Protein AF-Q8H773-F1 (afdb_monomer)

Foldseek 3Di:
DCVVPCVPVLVVLLVLLVVLLVQPDPDPVSLVVSQVSLLVSLVSLLVVLVVCAPPPCLVVCLVSLVSLVVSLLSCQVVVSYDPSSLQSSLLSLLSSLQRCAQSCLVVCVPDPSNVVSLVVQCVDPPPSSNVSSVSSVVSSVRSNVD

Organism: Arabidopsis thaliana (NCBI:txid3702)

Solvent-accessible surface area (backbone atoms only — not comparable to full-atom values): 7795 Å² total; per-residue (Å²): 125,66,83,80,44,48,84,56,49,52,62,50,48,50,55,50,50,56,52,51,69,74,46,77,48,94,48,70,70,43,38,53,51,36,42,52,51,48,36,54,50,35,52,51,51,37,53,49,36,63,71,35,47,95,44,97,60,39,72,75,51,58,85,49,46,66,59,53,52,51,50,54,42,49,50,60,72,68,67,75,63,52,72,66,38,50,31,42,47,41,35,31,56,15,36,52,19,60,47,49,22,55,83,41,16,64,58,54,72,67,36,62,59,59,50,53,52,45,53,50,33,56,66,42,87,49,63,69,34,20,51,33,22,52,52,16,51,54,24,39,53,55,9,57,76,102

Radius of gyration: 14.58 Å; Cα contacts (8 Å, |Δi|>4): 161; chains: 1; bounding box: 39×26×39 Å

Nearest PDB structures (foldseek):
  4xri-assembly1_A  TM=9.053E-01  e=3.782E-06  Thermochaetoides thermophila DSM 1495
  3w5k-assembly1_A  TM=8.716E-01  e=1.602E-05  Homo sapiens
  1qgk-assembly1_A  TM=8.616E-01  e=2.592E-05  Homo sapiens
  1qgr-assembly1_A  TM=8.835E-01  e=5.875E-05  Homo sapiens
  1ukl-assembly1_A  TM=8.540E-01  e=1.047E-04  Mus musculus

Mean predicted aligned error: 3.7 Å

pLDDT: mean 92.18, std 7.99, range [61.53, 98.81]

Sequence (146 aa):
DFDKYWRYSMPMLQSAAELSAHSAGADDEMTEYTNSLRNGILEAYSGIFQGFKNSAKTQLLIPFAPHILQFLDSIYMEKDMDEVVMKTAIGVLGDLADTLGSHVGGLIQQSVSSKEFLNECLSSEDHTIKEAAEWAKHAITRAISV

InterPro domains:
  IPR011989 Armadillo-like helical [G3DSA:1.25.10.10] 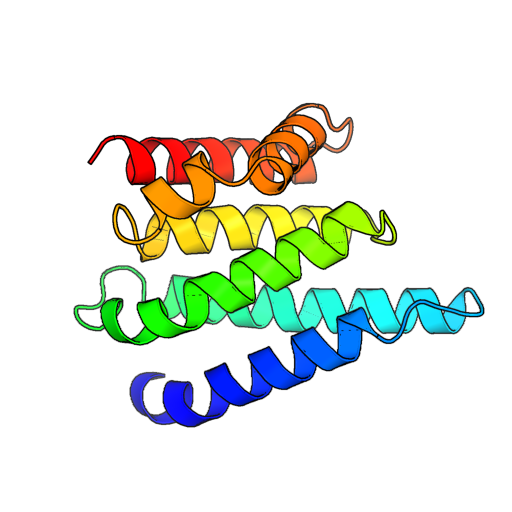(1-146)
  IPR016024 Armadillo-type fold [SSF48371] (1-139)
  IPR040122 Importin beta family [PTHR10527] (8-127)
  IPR058584 Importin subunit beta-1/Transportin-1-like, TPR repeats [PF25574] (1-102)

Secondary structure (DSSP, 8-state):
-GGGTHHHHHHHHHHHHHHHHT---SSHHHHHHHHHHHHHHHHHHHHHHHHHTT-TTGGGGGGGHHHHHHHHHHHHHHT---HHHHHHHHHHHHHHHHHHTHHHHHHHHH-HHHHHHHHHHHT-S-HHHHHHHHHHHHHHHHHH--

Structure (mmCIF, N/CA/C/O backbone):
data_AF-Q8H773-F1
#
_entry.id   AF-Q8H773-F1
#
loop_
_atom_site.group_PDB
_atom_site.id
_atom_site.type_symbol
_atom_site.label_atom_id
_atom_site.label_alt_id
_atom_site.label_comp_id
_atom_site.label_asym_id
_atom_site.label_entity_id
_atom_site.label_seq_id
_atom_site.pdbx_PDB_ins_code
_atom_site.Cartn_x
_atom_site.Cartn_y
_atom_site.Cartn_z
_atom_site.occupancy
_atom_site.B_iso_or_equiv
_atom_site.auth_seq_id
_atom_site.auth_comp_id
_atom_site.auth_asym_id
_atom_site.auth_atom_id
_atom_site.pdbx_PDB_model_num
ATOM 1 N N . ASP A 1 1 ? -0.420 7.149 -21.848 1.00 63.47 1 ASP A N 1
ATOM 2 C CA . ASP A 1 1 ? -0.659 5.696 -21.831 1.00 63.47 1 ASP A CA 1
ATOM 3 C C . ASP A 1 1 ? 0.453 5.005 -21.058 1.00 63.47 1 ASP A C 1
ATOM 5 O O . ASP A 1 1 ? 1.545 4.818 -21.593 1.00 63.47 1 ASP A O 1
ATOM 9 N N . PHE A 1 2 ? 0.216 4.704 -19.778 1.00 70.12 2 PHE A N 1
ATOM 10 C CA . PHE A 1 2 ? 1.192 4.010 -18.923 1.00 70.12 2 PHE A CA 1
ATOM 11 C C . PHE A 1 2 ? 1.397 2.540 -19.348 1.00 70.12 2 PHE A C 1
ATOM 13 O O . PHE A 1 2 ? 2.399 1.911 -19.016 1.00 70.12 2 PHE A O 1
ATOM 20 N N . ASP A 1 3 ? 0.508 2.025 -20.200 1.00 69.06 3 ASP A N 1
ATOM 21 C CA . ASP A 1 3 ? 0.525 0.676 -20.773 1.00 69.06 3 ASP A CA 1
ATOM 22 C C . ASP A 1 3 ? 1.845 0.248 -21.434 1.00 69.06 3 ASP A C 1
ATOM 24 O O . ASP A 1 3 ? 2.115 -0.946 -21.564 1.00 69.06 3 ASP A O 1
ATOM 28 N N . LYS A 1 4 ? 2.676 1.196 -21.875 1.00 78.94 4 LYS A N 1
ATOM 29 C CA . LYS A 1 4 ? 3.992 0.898 -22.463 1.00 78.94 4 LYS A CA 1
ATOM 30 C C . LYS A 1 4 ? 5.082 0.680 -21.410 1.00 78.94 4 LYS A C 1
ATOM 32 O O . LYS A 1 4 ? 6.111 0.090 -21.725 1.00 78.94 4 LYS A O 1
ATOM 37 N N . TYR A 1 5 ? 4.855 1.148 -20.186 1.00 83.12 5 TYR A N 1
ATOM 38 C CA . TYR A 1 5 ? 5.861 1.223 -19.130 1.00 83.12 5 TYR A CA 1
ATOM 39 C C . TYR A 1 5 ? 5.643 0.193 -18.022 1.00 83.12 5 TYR A C 1
ATOM 41 O O . TYR A 1 5 ? 6.629 -0.232 -17.430 1.00 83.12 5 TYR A O 1
ATOM 49 N N . TRP A 1 6 ? 4.414 -0.302 -17.802 1.00 83.44 6 TRP A N 1
ATOM 50 C CA . TRP A 1 6 ? 4.125 -1.254 -16.712 1.00 83.44 6 TRP A CA 1
ATOM 51 C C . TRP A 1 6 ? 5.029 -2.497 -16.719 1.00 83.44 6 TRP A C 1
ATOM 53 O O . TRP A 1 6 ? 5.421 -2.971 -15.659 1.00 83.44 6 TRP A O 1
ATOM 63 N N . ARG A 1 7 ? 5.418 -2.992 -17.906 1.00 85.19 7 ARG A N 1
ATOM 64 C CA . ARG A 1 7 ? 6.314 -4.156 -18.060 1.00 85.19 7 ARG A CA 1
ATOM 65 C C . ARG A 1 7 ? 7.709 -3.929 -17.477 1.00 85.19 7 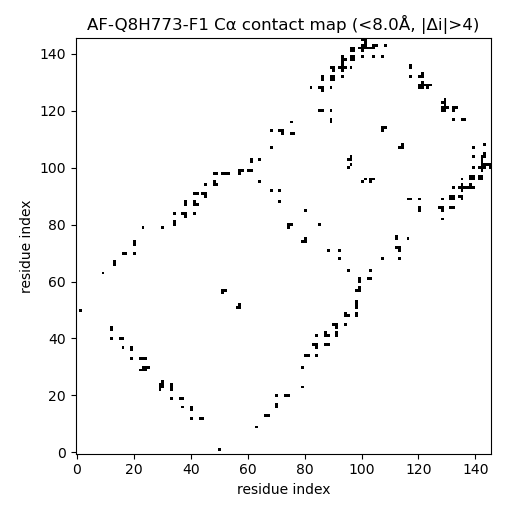ARG A C 1
ATOM 67 O O . ARG A 1 7 ? 8.387 -4.897 -17.161 1.00 85.19 7 ARG A O 1
ATOM 74 N N . TYR A 1 8 ? 8.128 -2.673 -17.373 1.00 89.56 8 TYR A N 1
ATOM 75 C CA . TYR A 1 8 ? 9.392 -2.270 -16.765 1.00 89.56 8 TYR A CA 1
ATOM 76 C C . TYR A 1 8 ? 9.178 -1.795 -15.327 1.00 89.56 8 TYR A C 1
ATOM 78 O O . TYR A 1 8 ? 9.944 -2.159 -14.441 1.00 89.56 8 TYR A O 1
ATOM 86 N N . SER A 1 9 ? 8.115 -1.022 -15.088 1.00 91.06 9 SER A N 1
ATOM 87 C CA . SER A 1 9 ? 7.819 -0.433 -13.783 1.00 91.06 9 SER A CA 1
ATOM 88 C C . SER A 1 9 ? 7.438 -1.474 -12.734 1.00 91.06 9 SER A C 1
ATOM 90 O O . SER A 1 9 ? 7.939 -1.395 -11.621 1.00 91.06 9 SER A O 1
ATOM 92 N N . MET A 1 10 ? 6.605 -2.466 -13.068 1.00 93.50 10 MET A N 1
ATOM 93 C CA . MET A 1 10 ? 6.144 -3.448 -12.079 1.00 93.50 10 MET A CA 1
ATOM 94 C C . MET A 1 10 ? 7.284 -4.336 -11.551 1.00 93.50 10 MET A C 1
ATOM 96 O O . MET A 1 10 ? 7.434 -4.410 -10.334 1.00 93.50 10 MET A O 1
ATOM 100 N N . PRO A 1 11 ? 8.152 -4.938 -12.397 1.00 93.31 11 PRO A N 1
ATOM 101 C CA . PRO A 1 11 ? 9.304 -5.685 -11.888 1.00 93.31 11 PRO A CA 1
ATOM 102 C C . PRO A 1 11 ? 10.284 -4.810 -11.099 1.00 93.31 11 PRO A C 1
ATOM 104 O O . PRO A 1 11 ? 10.821 -5.251 -10.091 1.00 93.31 11 PRO A O 1
ATOM 107 N N . MET A 1 12 ? 10.493 -3.560 -11.527 1.00 94.81 12 MET A N 1
ATOM 108 C CA . MET A 1 12 ? 11.376 -2.625 -10.824 1.00 94.81 12 MET A CA 1
ATOM 109 C C . MET A 1 12 ? 10.852 -2.292 -9.421 1.00 94.81 12 MET A C 1
ATOM 111 O O . MET A 1 12 ? 11.626 -2.316 -8.466 1.00 94.81 12 MET A O 1
ATOM 115 N N . LEU A 1 13 ? 9.550 -2.021 -9.287 1.00 95.81 13 LEU A N 1
ATOM 116 C CA . LEU A 1 13 ? 8.920 -1.776 -7.988 1.00 95.81 13 LEU A CA 1
ATOM 117 C C . LEU A 1 13 ? 8.951 -3.014 -7.095 1.00 95.81 13 LEU A C 1
ATOM 119 O O . LEU A 1 13 ? 9.182 -2.880 -5.898 1.00 95.81 13 LEU A O 1
ATOM 123 N N . GLN A 1 14 ? 8.781 -4.209 -7.661 1.00 94.56 14 GLN A N 1
ATOM 124 C CA . GLN A 1 14 ? 8.905 -5.447 -6.900 1.00 94.56 14 GLN A CA 1
ATOM 125 C C . GLN A 1 14 ? 10.324 -5.617 -6.337 1.00 94.56 14 GLN A C 1
ATOM 127 O O . GLN A 1 14 ? 10.477 -5.850 -5.141 1.00 94.56 14 GLN A O 1
ATOM 132 N N . SER A 1 15 ? 11.363 -5.425 -7.156 1.00 93.75 15 SER A N 1
ATOM 133 C CA . SER A 1 15 ? 12.751 -5.490 -6.677 1.00 93.75 15 SER A CA 1
ATOM 134 C C . SER A 1 15 ? 13.063 -4.419 -5.625 1.00 93.75 15 SER A C 1
ATOM 136 O O . SER A 1 15 ? 13.792 -4.687 -4.672 1.00 93.75 15 SER A O 1
ATOM 138 N N . ALA A 1 16 ? 12.507 -3.211 -5.768 1.00 93.62 16 ALA A N 1
ATOM 139 C CA . ALA A 1 16 ? 12.663 -2.151 -4.774 1.00 93.62 16 ALA A CA 1
ATOM 140 C C . ALA A 1 16 ? 11.960 -2.494 -3.447 1.00 9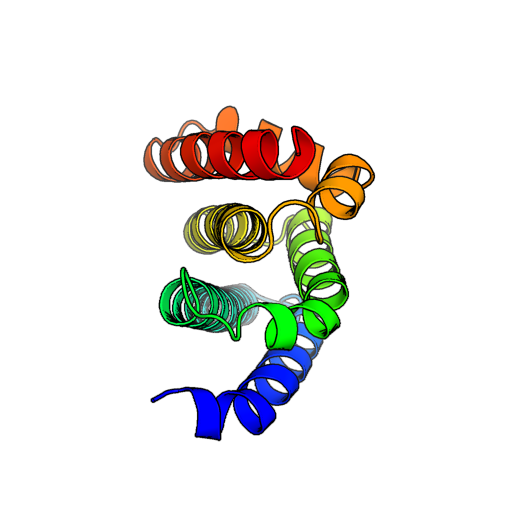3.62 16 ALA A C 1
ATOM 142 O O . ALA A 1 16 ? 12.534 -2.283 -2.380 1.00 93.62 16 ALA A O 1
ATOM 143 N N . ALA A 1 17 ? 10.752 -3.065 -3.513 1.00 93.31 17 ALA A N 1
ATOM 144 C CA . ALA A 1 17 ? 10.003 -3.534 -2.349 1.00 93.31 17 ALA A CA 1
ATOM 145 C C . ALA A 1 17 ? 10.786 -4.608 -1.586 1.00 93.31 17 ALA A C 1
ATOM 147 O O . ALA A 1 17 ? 10.996 -4.474 -0.380 1.00 93.31 17 ALA A O 1
ATOM 148 N N . GLU A 1 18 ? 11.307 -5.608 -2.301 1.00 90.94 18 GLU A N 1
ATOM 149 C CA . GLU A 1 18 ? 12.167 -6.649 -1.735 1.00 90.94 18 GLU A CA 1
ATOM 150 C C . GLU A 1 18 ? 13.403 -6.044 -1.054 1.00 90.94 18 GLU A C 1
ATOM 152 O O . GLU A 1 18 ? 13.693 -6.385 0.089 1.00 90.94 18 GLU A O 1
ATOM 157 N N . LEU A 1 19 ? 14.103 -5.097 -1.687 1.00 88.38 19 LEU A N 1
ATOM 158 C CA . LEU A 1 19 ? 15.265 -4.437 -1.077 1.00 88.38 19 LEU A CA 1
ATOM 159 C C . LEU A 1 19 ? 14.902 -3.675 0.212 1.00 88.38 19 LEU A C 1
ATOM 161 O O . LEU A 1 19 ? 15.624 -3.759 1.208 1.00 88.38 19 LEU A O 1
ATOM 165 N N . SER A 1 20 ? 13.773 -2.962 0.207 1.00 86.81 20 SER A N 1
ATOM 166 C CA . SER A 1 20 ? 13.303 -2.176 1.356 1.00 86.81 20 SER A CA 1
ATOM 167 C C . SER A 1 20 ? 12.868 -3.033 2.554 1.00 86.81 20 SER A C 1
ATOM 169 O O . SER A 1 20 ? 12.907 -2.568 3.692 1.00 86.81 20 SER A O 1
ATOM 171 N N . ALA A 1 21 ? 12.483 -4.291 2.320 1.00 76.69 21 ALA A N 1
ATOM 172 C CA . ALA A 1 21 ? 12.167 -5.243 3.384 1.00 76.69 21 ALA A CA 1
ATOM 173 C C . ALA A 1 21 ? 13.430 -5.764 4.096 1.00 76.69 21 ALA A C 1
ATOM 175 O O . ALA A 1 21 ? 13.384 -6.115 5.263 1.00 76.69 21 ALA A O 1
ATOM 176 N N . HIS A 1 22 ? 14.590 -5.770 3.430 1.00 73.06 22 HIS A N 1
ATOM 177 C CA . HIS A 1 22 ? 15.843 -6.278 4.011 1.00 73.06 22 HIS A CA 1
ATOM 178 C C . HIS A 1 22 ? 16.720 -5.187 4.643 1.00 73.06 22 HIS A C 1
ATOM 180 O O . HIS A 1 22 ? 17.833 -5.476 5.080 1.00 73.06 22 HIS A O 1
ATOM 186 N N . SER A 1 23 ? 16.243 -3.941 4.670 1.00 67.94 23 SER A N 1
ATOM 187 C CA . SER A 1 23 ? 17.030 -2.765 5.061 1.00 67.94 23 SER A CA 1
ATOM 188 C C . SER A 1 23 ? 16.656 -2.208 6.445 1.00 67.94 23 SER A C 1
ATOM 190 O O . SER A 1 23 ? 16.892 -1.031 6.691 1.00 67.94 23 SER A O 1
ATOM 192 N N . ALA A 1 24 ? 16.094 -3.034 7.341 1.00 63.72 24 ALA A N 1
ATOM 193 C CA . ALA A 1 24 ? 15.704 -2.628 8.698 1.00 63.72 24 ALA A CA 1
ATOM 194 C C . ALA A 1 24 ? 16.849 -1.891 9.424 1.00 63.72 24 ALA A C 1
ATOM 196 O O . ALA A 1 24 ? 17.998 -2.350 9.424 1.00 63.72 24 ALA A O 1
ATOM 197 N N . GLY A 1 25 ? 16.527 -0.719 9.977 1.00 63.19 25 GLY A N 1
ATOM 198 C CA . GLY A 1 25 ? 17.503 0.290 10.378 1.00 63.19 25 GLY A CA 1
ATOM 199 C C . GLY A 1 25 ? 18.357 -0.120 11.576 1.00 63.19 25 GLY A C 1
ATOM 200 O O . GLY A 1 25 ? 17.852 -0.583 12.596 1.00 63.19 25 GLY A O 1
ATOM 201 N N . ALA A 1 26 ? 19.673 0.074 11.460 1.00 71.25 26 ALA A N 1
ATOM 202 C CA . ALA A 1 26 ? 20.601 -0.046 12.588 1.00 71.25 26 ALA A CA 1
ATOM 203 C C . ALA A 1 26 ? 20.609 1.212 13.482 1.00 71.25 26 ALA A C 1
ATOM 205 O O . ALA A 1 26 ? 21.037 1.141 14.636 1.00 71.25 26 ALA A O 1
ATOM 206 N N . ASP A 1 27 ? 20.154 2.343 12.935 1.00 83.94 27 ASP A N 1
ATOM 207 C CA . ASP A 1 27 ? 20.023 3.650 13.575 1.00 83.94 27 ASP A CA 1
ATOM 208 C C . ASP A 1 27 ? 18.825 4.432 12.998 1.00 83.94 27 ASP A C 1
ATOM 210 O O . ASP A 1 27 ? 18.181 3.997 12.038 1.00 83.94 27 ASP A O 1
ATOM 214 N N . ASP A 1 28 ? 18.530 5.587 13.600 1.00 84.88 28 ASP A N 1
ATOM 215 C CA . ASP A 1 28 ? 17.370 6.417 13.257 1.00 84.88 28 ASP A CA 1
ATOM 216 C C . ASP A 1 28 ? 17.420 6.947 11.808 1.00 84.88 28 ASP A C 1
ATOM 218 O O . ASP A 1 28 ? 16.391 6.993 11.135 1.00 84.88 28 ASP A O 1
ATOM 222 N N . GLU A 1 29 ? 18.606 7.287 11.283 1.00 88.12 29 GLU A N 1
ATOM 223 C CA . GLU A 1 29 ? 18.768 7.794 9.908 1.00 88.12 29 GLU A CA 1
ATOM 224 C C . GLU A 1 29 ? 18.428 6.705 8.880 1.00 88.12 29 GLU A C 1
ATOM 226 O O . GLU A 1 29 ? 17.737 6.950 7.884 1.00 88.12 29 GLU A O 1
ATOM 231 N N . MET A 1 30 ? 18.862 5.470 9.138 1.00 87.12 30 MET A N 1
ATOM 232 C CA . MET A 1 30 ? 18.551 4.329 8.284 1.00 87.12 30 MET A CA 1
ATOM 233 C C . MET A 1 30 ? 17.061 3.956 8.339 1.00 87.12 30 MET A C 1
ATOM 235 O O . MET A 1 30 ? 16.492 3.557 7.316 1.00 87.12 30 MET A O 1
ATOM 239 N N . THR A 1 31 ? 16.412 4.131 9.492 1.00 87.62 31 THR A N 1
ATOM 240 C CA . THR A 1 31 ? 14.960 3.953 9.646 1.00 87.62 31 THR A CA 1
ATOM 241 C C . THR A 1 31 ? 14.175 5.003 8.856 1.00 87.62 31 THR A C 1
ATOM 243 O O . THR A 1 31 ? 13.263 4.650 8.104 1.00 87.62 31 THR A O 1
ATOM 246 N N . GLU A 1 32 ? 14.544 6.284 8.941 1.00 90.00 32 GLU A N 1
ATOM 247 C CA . GLU A 1 32 ? 13.915 7.358 8.154 1.00 90.00 32 GLU A CA 1
ATOM 248 C C . GLU A 1 32 ? 14.083 7.133 6.645 1.00 90.00 32 GLU A C 1
ATOM 250 O O . GLU A 1 32 ? 13.127 7.253 5.872 1.00 90.00 32 GLU A O 1
ATOM 255 N N . TYR A 1 33 ? 15.286 6.736 6.217 1.00 91.19 33 TYR A N 1
ATOM 256 C CA . TYR A 1 33 ? 15.551 6.383 4.824 1.00 91.19 33 TYR A CA 1
ATOM 257 C C . TYR A 1 33 ? 14.668 5.222 4.351 1.00 91.19 33 TYR A C 1
ATOM 259 O O . TYR A 1 33 ? 14.062 5.292 3.277 1.00 91.19 33 TYR A O 1
ATOM 267 N N . THR A 1 34 ? 14.564 4.167 5.160 1.00 91.50 34 THR A N 1
ATOM 268 C CA . THR A 1 34 ? 13.765 2.980 4.837 1.00 91.50 34 THR A CA 1
ATOM 269 C C . THR A 1 34 ? 12.281 3.320 4.732 1.00 91.50 34 THR A C 1
ATOM 271 O O . THR A 1 34 ? 11.632 2.902 3.771 1.00 91.50 34 THR A O 1
ATOM 274 N N . ASN A 1 35 ? 11.750 4.140 5.643 1.00 92.75 35 ASN A N 1
ATOM 275 C CA . ASN A 1 35 ? 10.367 4.618 5.576 1.00 92.75 35 ASN A CA 1
ATOM 276 C C . ASN A 1 35 ? 10.114 5.491 4.340 1.00 92.75 35 ASN A C 1
ATOM 278 O O . ASN A 1 35 ? 9.134 5.276 3.627 1.00 92.75 35 ASN A O 1
ATOM 282 N N . SER A 1 36 ? 11.031 6.403 4.008 1.00 94.31 36 SER A N 1
ATOM 283 C CA . SER A 1 36 ? 10.943 7.223 2.792 1.00 94.31 36 SER A CA 1
ATOM 284 C C . SER A 1 36 ? 10.926 6.369 1.516 1.00 94.31 36 SER A C 1
ATOM 286 O O . SER A 1 36 ? 10.085 6.567 0.632 1.00 94.31 36 SER A O 1
ATOM 288 N N . LEU A 1 37 ? 11.793 5.350 1.443 1.00 94.31 37 LEU A N 1
ATOM 289 C CA . LEU A 1 37 ? 11.820 4.392 0.337 1.00 94.31 37 LEU A CA 1
ATOM 290 C C . LEU A 1 37 ? 10.510 3.594 0.247 1.00 94.31 37 LEU A C 1
ATOM 292 O O . LEU A 1 37 ? 9.927 3.499 -0.836 1.00 94.31 37 LEU A O 1
ATOM 296 N N . ARG A 1 38 ? 10.025 3.053 1.374 1.00 95.38 38 ARG A N 1
ATOM 297 C CA . ARG A 1 38 ? 8.750 2.320 1.454 1.00 95.38 38 ARG A CA 1
ATOM 298 C C . ARG A 1 38 ? 7.592 3.199 0.987 1.00 95.38 38 ARG A C 1
ATOM 300 O O . ARG A 1 38 ? 6.823 2.764 0.132 1.00 95.38 38 ARG A O 1
ATOM 307 N N . ASN A 1 39 ? 7.504 4.444 1.458 1.00 96.56 39 ASN A N 1
ATOM 308 C CA . ASN A 1 39 ? 6.450 5.368 1.042 1.00 96.56 39 ASN A CA 1
ATOM 309 C C . ASN A 1 39 ? 6.493 5.642 -0.470 1.00 96.56 39 ASN A C 1
ATOM 311 O O . ASN A 1 39 ? 5.465 5.535 -1.132 1.00 96.56 39 ASN A O 1
ATOM 315 N N . GLY A 1 40 ? 7.674 5.894 -1.047 1.00 97.38 40 GLY A N 1
ATOM 316 C CA . GLY A 1 40 ? 7.810 6.102 -2.494 1.00 97.38 40 GLY A CA 1
ATOM 317 C C . GLY A 1 40 ? 7.374 4.891 -3.334 1.00 97.38 40 GLY A C 1
ATOM 318 O O . GLY A 1 40 ? 6.735 5.050 -4.376 1.00 97.38 40 GLY A O 1
ATOM 319 N N . ILE A 1 41 ? 7.667 3.670 -2.874 1.00 97.38 41 ILE A N 1
ATOM 320 C CA . ILE A 1 41 ? 7.223 2.427 -3.528 1.00 97.38 41 ILE A CA 1
ATOM 321 C C . ILE A 1 41 ? 5.697 2.280 -3.437 1.00 97.38 41 ILE A C 1
ATOM 323 O O . ILE A 1 41 ? 5.045 1.952 -4.431 1.00 97.38 41 ILE A O 1
ATOM 327 N N . LEU A 1 42 ? 5.120 2.533 -2.261 1.00 98.06 42 LEU A N 1
ATOM 328 C CA . LEU A 1 42 ? 3.680 2.438 -2.024 1.00 98.06 42 LEU A CA 1
ATOM 329 C C . LEU A 1 42 ? 2.898 3.474 -2.847 1.00 98.06 42 LEU A C 1
ATOM 331 O O . LEU A 1 42 ? 1.919 3.118 -3.504 1.00 98.06 42 LEU A O 1
ATOM 335 N N . GLU A 1 43 ? 3.359 4.725 -2.898 1.00 97.94 43 GLU A N 1
ATOM 336 C CA . GLU A 1 43 ? 2.771 5.770 -3.745 1.00 97.94 43 GLU A CA 1
ATOM 337 C C . GLU A 1 43 ? 2.831 5.398 -5.231 1.00 97.94 43 GLU A C 1
ATOM 339 O O . GLU A 1 43 ? 1.860 5.599 -5.967 1.00 97.94 43 GLU A O 1
ATOM 344 N N . ALA A 1 44 ? 3.934 4.790 -5.680 1.00 97.44 44 ALA A N 1
ATOM 345 C CA . ALA A 1 44 ? 4.046 4.305 -7.049 1.00 97.44 44 ALA A CA 1
ATOM 346 C C . ALA A 1 44 ? 3.038 3.181 -7.347 1.00 97.44 44 ALA A C 1
ATOM 348 O O . ALA A 1 44 ? 2.389 3.215 -8.396 1.00 97.44 44 ALA A O 1
ATOM 349 N N . TYR A 1 45 ? 2.848 2.219 -6.434 1.00 97.75 45 TYR A N 1
ATOM 350 C CA . TYR A 1 45 ? 1.809 1.194 -6.586 1.00 97.75 45 TYR A CA 1
ATOM 351 C C . TYR A 1 45 ? 0.405 1.802 -6.636 1.00 97.75 45 TYR A C 1
ATOM 353 O O . TYR A 1 45 ? -0.361 1.475 -7.545 1.00 97.75 45 TYR A O 1
ATOM 361 N N . SER A 1 46 ? 0.087 2.714 -5.716 1.00 97.00 46 SER A N 1
ATOM 362 C CA . SER A 1 46 ? -1.198 3.421 -5.682 1.00 97.00 46 SER A CA 1
ATOM 363 C C . SER A 1 46 ? -1.470 4.152 -7.004 1.00 97.00 46 SER A C 1
ATOM 365 O O . SER A 1 46 ? -2.506 3.941 -7.639 1.00 97.00 46 SER A O 1
ATOM 367 N N . GLY A 1 47 ? -0.491 4.910 -7.511 1.00 95.25 47 GLY A N 1
ATOM 368 C CA . GLY A 1 47 ? -0.597 5.606 -8.794 1.00 95.25 47 GLY A CA 1
ATOM 369 C C . GLY A 1 47 ? -0.815 4.666 -9.986 1.00 95.25 47 GLY A C 1
ATOM 370 O O . GLY A 1 47 ? -1.599 4.979 -10.886 1.00 95.25 47 GLY A O 1
ATOM 371 N N . ILE A 1 48 ? -0.176 3.490 -9.994 1.00 94.69 48 ILE A N 1
ATOM 372 C CA . ILE A 1 48 ? -0.395 2.471 -11.030 1.00 94.69 48 ILE A CA 1
ATOM 373 C C . ILE A 1 48 ? -1.817 1.912 -10.944 1.00 94.69 48 ILE A C 1
ATOM 375 O O . ILE A 1 48 ? -2.510 1.880 -11.961 1.00 94.69 48 ILE A O 1
ATOM 379 N N . PHE A 1 49 ? -2.282 1.504 -9.762 1.00 94.81 49 PHE A N 1
ATOM 380 C CA . PHE A 1 49 ? -3.635 0.969 -9.590 1.00 94.81 49 PHE A CA 1
ATOM 381 C C . PHE A 1 49 ? -4.704 1.972 -10.019 1.00 94.81 49 PHE A C 1
ATOM 383 O O . PHE A 1 49 ? -5.562 1.650 -10.845 1.00 94.81 49 PHE A O 1
ATOM 390 N N . GLN A 1 50 ? -4.583 3.220 -9.571 1.00 92.12 50 GLN A N 1
ATOM 391 C CA . GLN A 1 50 ? -5.487 4.297 -9.966 1.00 92.12 50 GLN A CA 1
ATOM 392 C C . GLN A 1 50 ? -5.430 4.577 -11.473 1.00 92.12 50 GLN A C 1
ATOM 394 O O . GLN A 1 50 ? -6.470 4.785 -12.098 1.00 92.12 50 GLN A O 1
ATOM 399 N N . GLY A 1 51 ? -4.243 4.518 -12.087 1.00 91.44 51 GLY A N 1
ATOM 400 C CA . GLY A 1 51 ? -4.068 4.690 -13.531 1.00 91.44 51 GLY A CA 1
ATOM 401 C C . GLY A 1 51 ? -4.669 3.560 -14.378 1.00 91.44 51 GLY A C 1
ATOM 402 O O . GLY A 1 51 ? -5.084 3.800 -15.512 1.00 91.44 51 GLY A O 1
ATOM 403 N N . PHE A 1 52 ? -4.743 2.339 -13.841 1.00 91.31 52 PHE A N 1
ATOM 404 C CA . PHE A 1 52 ? -5.385 1.190 -14.491 1.00 91.31 52 PHE A CA 1
ATOM 405 C C . PHE A 1 52 ? -6.868 1.042 -14.145 1.00 91.31 52 PHE A C 1
ATOM 407 O O . PHE A 1 52 ? -7.561 0.254 -14.794 1.00 91.31 52 PHE A O 1
ATOM 414 N N . LYS A 1 53 ? -7.381 1.770 -13.154 1.00 85.25 53 LYS A N 1
ATOM 415 C CA . LYS A 1 53 ? -8.779 1.676 -12.734 1.00 85.25 53 LYS A CA 1
ATOM 416 C C . LYS A 1 53 ? -9.722 1.912 -13.918 1.00 85.25 53 LYS A C 1
ATOM 418 O O . LYS A 1 53 ? -9.547 2.839 -14.704 1.00 85.25 53 LYS A O 1
ATOM 423 N N . ASN A 1 54 ? -10.734 1.054 -14.051 1.00 85.94 54 ASN A N 1
ATOM 424 C CA . ASN A 1 54 ? -11.686 1.023 -15.174 1.00 85.94 54 ASN A CA 1
ATOM 425 C C . ASN A 1 54 ? -11.072 0.744 -16.564 1.00 85.94 54 ASN A C 1
ATOM 427 O O . ASN A 1 54 ? -11.786 0.784 -17.567 1.00 85.94 54 ASN A O 1
ATOM 431 N N . SER A 1 55 ? -9.777 0.434 -16.655 1.00 88.50 55 SER A N 1
ATOM 432 C CA . SER A 1 55 ? -9.157 -0.031 -17.894 1.00 88.50 55 SER A CA 1
ATOM 433 C C . SER A 1 55 ? -9.518 -1.492 -18.158 1.00 88.50 55 SER A C 1
ATOM 435 O O . SER A 1 55 ? -9.527 -2.319 -17.249 1.00 88.50 55 SER A O 1
ATOM 437 N N . ALA A 1 56 ? -9.687 -1.863 -19.429 1.00 86.94 56 ALA A N 1
ATOM 438 C CA . ALA A 1 56 ? -9.786 -3.270 -19.835 1.00 86.94 56 ALA A CA 1
ATOM 439 C C . ALA A 1 56 ? -8.487 -4.069 -19.574 1.00 86.94 56 ALA A C 1
ATOM 441 O O . ALA A 1 56 ? -8.442 -5.276 -19.804 1.00 86.94 56 ALA A O 1
ATOM 442 N N . LYS A 1 57 ? -7.414 -3.399 -19.127 1.00 89.44 57 LYS A N 1
ATOM 443 C CA . LYS A 1 57 ? -6.075 -3.963 -18.921 1.00 89.44 57 LYS A CA 1
ATOM 444 C C . LYS A 1 57 ? -5.715 -4.206 -17.452 1.00 89.44 57 LYS A C 1
ATOM 446 O O . LYS A 1 57 ? -4.576 -4.577 -17.189 1.00 89.44 57 LYS A O 1
ATOM 451 N N . THR A 1 58 ? -6.644 -4.054 -16.503 1.00 91.62 58 THR A N 1
ATOM 452 C CA . THR A 1 58 ? -6.400 -4.368 -15.074 1.00 91.62 58 THR A CA 1
ATOM 453 C C . THR A 1 58 ? -5.874 -5.790 -14.865 1.00 91.62 58 THR A C 1
ATOM 455 O O . THR A 1 58 ? -5.047 -6.023 -13.988 1.00 91.62 58 THR A O 1
ATOM 458 N N . GLN A 1 59 ? -6.260 -6.727 -15.737 1.00 91.19 59 GLN A N 1
ATOM 459 C CA . GLN A 1 59 ? -5.777 -8.110 -15.722 1.00 91.19 59 GLN A CA 1
ATOM 460 C C . GLN A 1 59 ? -4.248 -8.241 -15.834 1.00 91.19 59 GLN A C 1
ATOM 462 O O . GLN A 1 59 ? -3.687 -9.225 -15.360 1.00 91.19 59 GLN A O 1
ATOM 467 N N . LEU A 1 60 ? -3.558 -7.252 -16.414 1.00 92.12 60 LEU A N 1
ATOM 468 C CA . LEU A 1 60 ? -2.094 -7.245 -16.512 1.00 92.12 60 LEU A CA 1
ATOM 469 C C . LEU A 1 60 ? -1.408 -7.104 -15.147 1.00 92.12 60 LEU A C 1
ATOM 471 O O . LEU A 1 60 ? -0.244 -7.473 -15.019 1.00 92.12 60 LEU A O 1
ATOM 475 N N . LEU A 1 61 ? -2.117 -6.589 -14.138 1.00 93.31 61 LEU A N 1
ATOM 476 C CA . LEU A 1 61 ? -1.590 -6.386 -12.789 1.00 93.31 61 LEU A CA 1
ATOM 477 C C . LEU A 1 61 ? -1.792 -7.606 -11.875 1.00 93.31 61 LEU A C 1
ATOM 479 O O . LEU A 1 61 ? -1.104 -7.719 -10.863 1.00 93.31 61 LEU A O 1
ATOM 483 N N . ILE A 1 62 ? -2.683 -8.540 -12.237 1.00 94.06 62 ILE A N 1
ATOM 484 C CA . ILE A 1 62 ? -2.995 -9.740 -11.436 1.00 94.06 62 ILE A CA 1
ATOM 485 C C . ILE A 1 62 ? -1.735 -10.527 -11.030 1.00 94.06 62 ILE A C 1
ATOM 487 O O . ILE A 1 62 ? -1.634 -10.875 -9.853 1.00 94.06 62 ILE A O 1
ATOM 491 N N . PRO A 1 63 ? -0.751 -10.780 -11.922 1.00 94.38 63 PRO A N 1
ATOM 492 C CA . PRO A 1 63 ? 0.443 -11.545 -11.555 1.00 94.38 63 PRO A CA 1
ATOM 493 C C . PRO A 1 63 ? 1.283 -10.921 -10.430 1.00 94.38 63 PRO A C 1
ATOM 495 O O . PRO A 1 63 ? 2.037 -11.637 -9.782 1.00 94.38 63 PRO A O 1
ATOM 498 N N . PHE A 1 64 ? 1.155 -9.613 -10.180 1.00 94.94 64 PHE A N 1
ATOM 499 C CA . PHE A 1 64 ? 1.925 -8.901 -9.153 1.00 94.94 64 PHE A CA 1
ATOM 500 C C . PHE A 1 64 ? 1.205 -8.829 -7.804 1.00 94.94 64 PHE A C 1
ATOM 502 O O . PHE A 1 64 ? 1.835 -8.515 -6.797 1.00 94.94 64 PHE A O 1
ATOM 509 N N . ALA A 1 65 ? -0.096 -9.132 -7.757 1.00 94.94 65 ALA A N 1
ATOM 510 C CA . ALA A 1 65 ? -0.889 -9.006 -6.538 1.00 94.94 65 ALA A CA 1
ATOM 511 C C . ALA A 1 65 ? -0.333 -9.819 -5.349 1.00 94.94 65 ALA A C 1
ATOM 513 O O . ALA A 1 65 ? -0.261 -9.252 -4.258 1.00 94.94 65 ALA A O 1
ATOM 514 N N . PRO A 1 66 ? 0.127 -11.080 -5.518 1.00 94.75 66 PRO A N 1
ATOM 515 C CA . PRO A 1 66 ? 0.722 -11.833 -4.413 1.00 94.75 66 PRO A CA 1
ATOM 516 C C . PRO A 1 66 ? 1.966 -11.157 -3.823 1.00 94.75 66 PRO A C 1
ATOM 518 O O . PRO A 1 66 ? 2.100 -11.092 -2.606 1.00 94.75 66 PRO A O 1
ATOM 521 N N . HIS A 1 67 ? 2.845 -10.609 -4.668 1.00 95.12 67 HIS A N 1
ATOM 522 C CA . HIS A 1 67 ? 4.063 -9.931 -4.215 1.00 95.12 67 HIS A CA 1
ATOM 523 C C . HIS A 1 67 ? 3.765 -8.616 -3.491 1.00 95.12 67 HIS A C 1
ATOM 525 O O . HIS A 1 67 ? 4.428 -8.288 -2.513 1.00 95.12 67 HIS A O 1
ATOM 531 N N . ILE A 1 68 ? 2.745 -7.881 -3.936 1.00 96.25 68 ILE A N 1
ATOM 532 C CA . ILE A 1 68 ? 2.324 -6.639 -3.278 1.00 96.25 68 ILE A CA 1
ATOM 533 C C . ILE A 1 68 ? 1.722 -6.944 -1.905 1.00 96.25 68 ILE A C 1
ATOM 535 O O . ILE A 1 68 ? 2.083 -6.289 -0.934 1.00 96.25 68 ILE A O 1
ATOM 539 N N . LEU A 1 69 ? 0.871 -7.970 -1.794 1.00 95.44 69 LEU A N 1
ATOM 540 C CA . LEU A 1 69 ? 0.356 -8.417 -0.495 1.00 95.44 69 LEU A CA 1
ATOM 541 C C . LEU A 1 69 ? 1.486 -8.865 0.434 1.00 95.44 69 LEU A C 1
ATOM 543 O O . LEU A 1 69 ? 1.518 -8.442 1.582 1.00 95.44 69 LEU A O 1
ATOM 547 N N . GLN A 1 70 ? 2.449 -9.635 -0.078 1.00 94.06 70 GLN A N 1
ATOM 548 C CA . GLN A 1 70 ? 3.620 -10.052 0.693 1.00 94.06 70 GLN A CA 1
ATOM 549 C C . GLN A 1 70 ? 4.432 -8.855 1.212 1.00 94.06 70 GLN A C 1
ATOM 551 O O . GLN A 1 70 ? 4.906 -8.891 2.343 1.00 94.06 70 GLN A O 1
ATOM 556 N N . PHE A 1 71 ? 4.584 -7.800 0.410 1.00 94.75 71 PHE A N 1
ATOM 557 C CA . PHE A 1 71 ? 5.272 -6.579 0.828 1.00 94.75 71 PHE A CA 1
ATOM 558 C C . PHE A 1 71 ? 4.510 -5.822 1.926 1.00 94.75 71 PHE A C 1
ATOM 560 O O . PHE A 1 71 ? 5.103 -5.390 2.912 1.00 94.75 71 PHE A O 1
ATOM 567 N N . LEU A 1 72 ? 3.187 -5.688 1.792 1.00 95.50 72 LEU A N 1
ATOM 568 C CA . LEU A 1 72 ? 2.354 -5.080 2.835 1.00 95.50 72 LEU A CA 1
ATOM 569 C C . LEU A 1 72 ? 2.412 -5.895 4.134 1.00 95.50 72 LEU A C 1
ATOM 571 O O . LEU A 1 72 ? 2.557 -5.328 5.216 1.00 95.50 72 LEU A O 1
ATOM 575 N N . ASP A 1 73 ? 2.360 -7.222 4.015 1.00 92.19 73 ASP A N 1
ATOM 576 C CA . ASP A 1 73 ? 2.480 -8.140 5.141 1.00 92.19 73 ASP A CA 1
ATOM 577 C C . ASP A 1 73 ? 3.849 -8.007 5.827 1.00 92.19 73 ASP A C 1
ATOM 579 O O . ASP A 1 73 ? 3.898 -7.961 7.054 1.00 92.19 73 ASP A O 1
ATOM 583 N N . SER A 1 74 ? 4.953 -7.888 5.076 1.00 91.00 74 SER A N 1
ATOM 584 C CA . SER A 1 74 ? 6.288 -7.732 5.673 1.00 91.00 74 SER A CA 1
ATOM 585 C C . SER A 1 74 ? 6.430 -6.419 6.438 1.00 91.00 74 SER A C 1
ATOM 587 O O . SER A 1 74 ? 6.886 -6.437 7.578 1.00 91.00 74 SER A O 1
ATOM 589 N N . ILE A 1 75 ? 5.974 -5.297 5.861 1.00 90.31 75 ILE A N 1
ATOM 590 C CA . ILE A 1 75 ? 6.023 -3.992 6.541 1.00 90.31 75 ILE A CA 1
ATOM 591 C C . ILE A 1 75 ? 5.196 -4.038 7.836 1.00 90.31 75 ILE A C 1
ATOM 593 O O . ILE A 1 75 ? 5.633 -3.559 8.882 1.00 90.31 75 ILE A O 1
ATOM 597 N N . TYR A 1 76 ? 4.010 -4.649 7.786 1.00 91.62 76 TYR A N 1
ATOM 598 C CA . TYR A 1 76 ? 3.132 -4.754 8.948 1.00 91.62 76 TYR A CA 1
ATOM 599 C C . TYR A 1 76 ? 3.669 -5.678 10.047 1.00 91.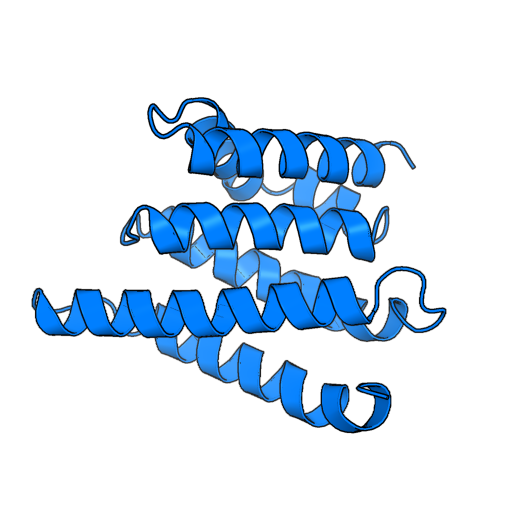62 76 TYR A C 1
ATOM 601 O O . TYR A 1 76 ? 3.562 -5.343 11.227 1.00 91.62 76 TYR A O 1
ATOM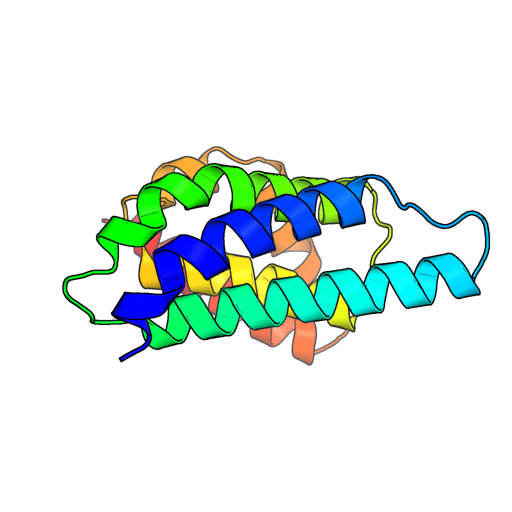 609 N N . MET A 1 77 ? 4.251 -6.822 9.686 1.00 88.62 77 MET A N 1
ATOM 610 C CA . MET A 1 77 ? 4.779 -7.791 10.654 1.00 88.62 77 MET A CA 1
ATOM 611 C C . MET A 1 77 ? 6.034 -7.291 11.373 1.00 88.62 77 MET A C 1
ATOM 613 O O . MET A 1 77 ? 6.213 -7.595 12.550 1.00 88.62 77 MET A O 1
ATOM 617 N N . GLU A 1 78 ? 6.883 -6.513 10.699 1.00 84.81 78 GLU A N 1
ATOM 618 C CA . GLU A 1 78 ? 8.074 -5.916 11.318 1.00 84.81 78 GLU A CA 1
ATOM 619 C C . GLU A 1 78 ? 7.727 -4.817 12.328 1.00 84.81 78 GLU A C 1
ATOM 621 O O . GLU A 1 78 ? 8.531 -4.537 13.214 1.00 84.81 78 GLU A O 1
ATOM 626 N N . LYS A 1 79 ? 6.529 -4.218 12.221 1.00 81.50 79 LYS A N 1
ATOM 627 C CA . LYS A 1 79 ? 6.088 -3.073 13.041 1.00 81.50 79 LYS A CA 1
ATOM 628 C C . LYS A 1 79 ? 7.055 -1.883 13.000 1.00 81.50 79 LYS A C 1
ATOM 630 O O . LYS A 1 79 ? 7.038 -1.040 13.890 1.00 81.50 79 LYS A O 1
ATOM 635 N N . ASP A 1 80 ? 7.850 -1.803 11.940 1.00 75.88 80 ASP A N 1
ATOM 636 C CA . ASP A 1 80 ? 8.860 -0.776 11.710 1.00 75.88 80 ASP A CA 1
ATOM 637 C C . ASP A 1 80 ? 8.379 0.172 10.606 1.00 75.88 80 ASP A C 1
ATOM 639 O O . ASP A 1 80 ? 8.890 0.187 9.485 1.00 75.88 80 ASP A O 1
ATOM 643 N N . MET A 1 81 ? 7.283 0.883 10.878 1.00 88.69 81 MET A N 1
ATOM 644 C CA . MET A 1 81 ? 6.743 1.875 9.955 1.00 88.69 81 MET A CA 1
ATOM 645 C C . MET A 1 81 ? 6.223 3.096 10.698 1.00 88.69 81 MET A C 1
ATOM 647 O O . MET A 1 81 ? 5.632 2.974 11.772 1.00 88.69 81 MET A O 1
ATOM 651 N N . ASP A 1 82 ? 6.418 4.266 10.100 1.00 94.00 82 ASP A N 1
ATOM 652 C CA . ASP A 1 82 ? 5.802 5.495 10.585 1.00 94.00 82 ASP A CA 1
ATOM 653 C C . ASP A 1 82 ? 4.324 5.606 10.156 1.00 94.00 82 ASP A C 1
ATOM 655 O O . ASP A 1 82 ? 3.796 4.812 9.369 1.00 94.00 82 ASP A O 1
ATOM 659 N N . GLU A 1 83 ? 3.640 6.620 10.683 1.00 96.00 83 GLU A N 1
ATOM 660 C CA . GLU A 1 83 ? 2.230 6.901 10.390 1.00 96.00 83 GLU A CA 1
ATOM 661 C C . GLU A 1 83 ? 1.972 7.164 8.896 1.00 96.00 83 GLU A C 1
ATOM 663 O O . GLU A 1 83 ? 0.910 6.815 8.369 1.00 96.00 83 GLU A O 1
ATOM 668 N N . VAL A 1 84 ? 2.948 7.738 8.182 1.00 97.06 84 VAL A N 1
ATOM 669 C CA . VAL A 1 84 ? 2.835 8.040 6.751 1.00 97.06 84 VAL A CA 1
ATOM 670 C C . VAL A 1 84 ? 2.840 6.745 5.949 1.00 97.06 84 VAL A C 1
ATOM 672 O O . VAL A 1 84 ? 1.919 6.511 5.164 1.00 97.06 84 VAL A O 1
ATOM 675 N N . VAL A 1 85 ? 3.822 5.876 6.185 1.00 96.94 85 VAL A N 1
ATOM 676 C CA . VAL A 1 85 ? 3.924 4.557 5.557 1.00 96.94 85 VAL A CA 1
ATOM 677 C C . VAL A 1 85 ? 2.707 3.711 5.911 1.00 96.94 85 VAL A C 1
ATOM 679 O O . VAL A 1 85 ? 2.136 3.090 5.016 1.00 96.94 85 VAL A O 1
ATOM 682 N N . MET A 1 86 ? 2.245 3.740 7.164 1.00 97.75 86 MET A N 1
ATOM 683 C CA . MET A 1 86 ? 1.045 3.022 7.599 1.00 97.75 86 MET A CA 1
ATOM 684 C C . MET A 1 86 ? -0.196 3.451 6.809 1.00 97.75 86 MET A C 1
ATOM 686 O O . MET A 1 86 ? -0.908 2.601 6.261 1.00 97.75 86 MET A O 1
ATOM 690 N N . LYS A 1 87 ? -0.431 4.766 6.687 1.00 98.44 87 LYS A N 1
ATOM 691 C CA . LYS A 1 87 ? -1.535 5.331 5.897 1.00 98.44 87 LYS A CA 1
ATOM 692 C C . LYS A 1 87 ? -1.440 4.930 4.425 1.00 98.44 87 LYS A C 1
ATOM 694 O O . LYS A 1 87 ? -2.433 4.509 3.828 1.00 98.44 87 LYS A O 1
ATOM 699 N N . THR A 1 88 ? -0.260 5.063 3.824 1.00 98.31 88 THR A N 1
ATOM 700 C CA . THR A 1 88 ? -0.067 4.765 2.400 1.00 98.31 88 THR A CA 1
ATOM 701 C C . THR A 1 88 ? -0.208 3.263 2.138 1.00 98.31 88 THR A C 1
ATOM 703 O O . THR A 1 88 ? -0.855 2.871 1.170 1.00 98.31 88 THR A O 1
ATOM 706 N N . ALA A 1 89 ? 0.299 2.406 3.026 1.00 98.12 89 ALA A N 1
ATOM 707 C CA . ALA A 1 89 ? 0.201 0.952 2.918 1.00 98.12 89 ALA A CA 1
ATOM 708 C C . ALA A 1 89 ? -1.249 0.455 2.994 1.00 98.12 89 ALA A C 1
ATOM 710 O O . ALA A 1 89 ? -1.662 -0.354 2.156 1.00 98.12 89 ALA A O 1
ATOM 711 N N . ILE A 1 90 ? -2.055 0.963 3.937 1.00 98.56 90 ILE A N 1
ATOM 712 C CA . ILE A 1 90 ? -3.474 0.583 4.000 1.00 98.56 90 ILE A CA 1
ATOM 713 C C . ILE A 1 90 ? -4.255 1.108 2.785 1.00 98.56 90 ILE A C 1
ATOM 715 O O . ILE A 1 90 ? -5.138 0.417 2.271 1.00 98.56 90 ILE A O 1
ATOM 719 N N . GLY A 1 91 ? -3.869 2.276 2.260 1.00 98.56 91 GLY A N 1
ATOM 720 C CA . GLY A 1 91 ? -4.353 2.791 0.980 1.00 98.56 91 GLY A CA 1
ATOM 721 C C . GLY A 1 91 ? -4.028 1.856 -0.191 1.00 98.56 91 GLY A C 1
ATOM 722 O O . GLY A 1 91 ? -4.913 1.493 -0.959 1.00 98.56 91 GLY A O 1
ATOM 723 N N . VAL A 1 92 ? -2.795 1.359 -0.295 1.00 98.50 92 VAL A N 1
ATOM 724 C CA . VAL A 1 92 ? -2.417 0.408 -1.356 1.00 98.50 92 VAL A CA 1
ATOM 725 C C . VAL A 1 92 ? -3.214 -0.897 -1.263 1.00 98.50 92 VAL A C 1
ATOM 727 O O . VAL A 1 92 ? -3.630 -1.426 -2.296 1.00 98.50 92 VAL A O 1
ATOM 730 N N . LEU A 1 93 ? -3.494 -1.404 -0.055 1.00 98.44 93 LEU A N 1
ATOM 731 C CA . LEU A 1 93 ? -4.346 -2.588 0.119 1.00 98.44 93 LEU A CA 1
ATOM 732 C C . LEU A 1 93 ? -5.759 -2.360 -0.441 1.00 98.44 93 LEU A C 1
ATOM 734 O O . LEU A 1 93 ? -6.317 -3.228 -1.119 1.00 98.44 93 LEU A O 1
ATOM 738 N N . GLY A 1 94 ? -6.337 -1.187 -0.175 1.00 98.25 94 GLY A N 1
ATOM 739 C CA . GLY A 1 94 ? -7.631 -0.811 -0.731 1.00 98.25 94 GLY A CA 1
ATOM 740 C C . GLY A 1 94 ? -7.589 -0.591 -2.247 1.00 98.25 94 GLY A C 1
ATOM 741 O O . GLY A 1 94 ? -8.502 -1.041 -2.935 1.00 98.25 94 GLY A O 1
ATOM 742 N N . ASP A 1 95 ? -6.524 0.013 -2.786 1.00 98.25 95 ASP A N 1
ATOM 743 C CA . ASP A 1 95 ? -6.360 0.265 -4.229 1.00 98.25 95 ASP A CA 1
ATOM 744 C C . ASP A 1 95 ? -6.251 -1.052 -4.999 1.00 98.25 95 ASP A C 1
ATOM 746 O O . ASP A 1 95 ? -6.876 -1.225 -6.049 1.00 98.25 95 ASP A O 1
ATOM 750 N N . LEU A 1 96 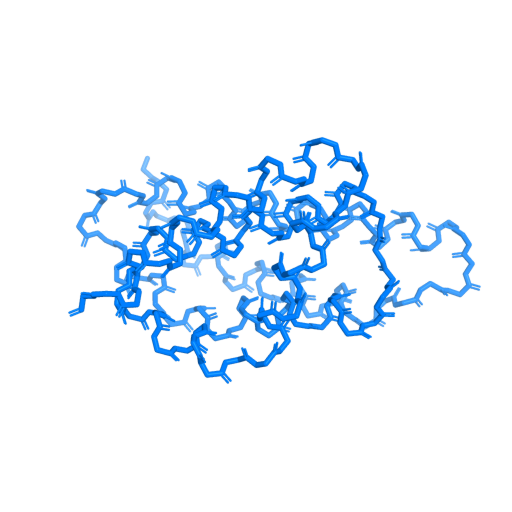? -5.506 -2.011 -4.443 1.00 97.38 96 LEU A N 1
ATOM 751 C CA . LEU A 1 96 ? -5.393 -3.369 -4.960 1.00 97.38 96 LEU A CA 1
ATOM 752 C C . LEU A 1 96 ? -6.770 -4.048 -5.019 1.00 97.38 96 LEU A C 1
ATOM 754 O O . LEU A 1 96 ? -7.147 -4.597 -6.059 1.00 97.38 96 LEU A O 1
ATOM 758 N N . ALA A 1 97 ? -7.532 -3.987 -3.921 1.00 97.50 97 ALA A N 1
ATOM 759 C CA . ALA A 1 97 ? -8.869 -4.567 -3.839 1.00 97.50 97 ALA A CA 1
ATOM 760 C C . ALA A 1 97 ? -9.855 -3.901 -4.812 1.00 97.50 97 ALA A C 1
ATOM 762 O O . ALA A 1 97 ? -10.601 -4.594 -5.504 1.00 97.50 97 ALA A O 1
ATOM 763 N N . ASP A 1 98 ? -9.843 -2.571 -4.903 1.00 97.06 98 ASP A N 1
ATOM 764 C CA . ASP A 1 98 ? -10.732 -1.805 -5.780 1.00 97.06 98 ASP A CA 1
ATOM 765 C C . ASP A 1 98 ? -10.408 -2.017 -7.266 1.00 97.06 98 ASP A C 1
ATOM 767 O O . ASP A 1 98 ? -11.311 -2.064 -8.101 1.00 97.06 98 ASP A O 1
ATOM 771 N N . THR A 1 99 ? -9.127 -2.189 -7.602 1.00 96.25 99 THR A N 1
ATOM 772 C CA . THR A 1 99 ? -8.671 -2.334 -8.993 1.00 96.25 99 THR A CA 1
ATOM 773 C C . THR A 1 99 ? -8.835 -3.756 -9.522 1.00 96.25 99 THR A C 1
ATOM 775 O O . THR A 1 99 ? -9.193 -3.938 -10.688 1.00 96.25 99 THR A O 1
ATOM 778 N N . LEU A 1 100 ? -8.559 -4.774 -8.698 1.00 95.44 100 LEU A N 1
ATOM 779 C CA . LEU A 1 100 ? -8.548 -6.178 -9.133 1.00 95.44 100 LEU A CA 1
ATOM 780 C C . LEU A 1 100 ? -9.787 -6.972 -8.707 1.00 95.44 100 LEU A C 1
ATOM 782 O O . LEU A 1 100 ? -10.054 -8.033 -9.282 1.00 95.44 100 LEU A O 1
ATOM 786 N N . GLY A 1 101 ? -10.571 -6.459 -7.758 1.00 94.75 101 GLY A N 1
ATOM 787 C CA . GLY A 1 101 ? -11.842 -7.045 -7.342 1.00 94.75 101 GLY A CA 1
ATOM 788 C C . GLY A 1 101 ? -11.707 -8.504 -6.901 1.00 94.75 101 GLY A C 1
ATOM 789 O O . GLY A 1 101 ? -10.805 -8.866 -6.141 1.00 94.75 101 GLY A O 1
ATOM 790 N N . SER A 1 102 ? -12.587 -9.366 -7.415 1.00 94.38 102 SER A N 1
ATOM 791 C CA . SER A 1 102 ? -12.656 -10.784 -7.034 1.00 94.38 102 SER A CA 1
ATOM 792 C C . SER A 1 102 ? -11.376 -11.581 -7.311 1.00 94.38 102 SER A C 1
ATOM 794 O O . SER A 1 102 ? -11.141 -12.588 -6.645 1.00 94.38 102 SER A O 1
ATOM 796 N N . HIS A 1 103 ? -10.489 -11.114 -8.202 1.00 93.94 103 HIS A N 1
ATOM 797 C CA . HIS A 1 103 ? -9.194 -11.766 -8.446 1.00 93.94 103 HIS A CA 1
ATOM 798 C C . HIS A 1 103 ? -8.282 -11.763 -7.211 1.00 93.94 103 HIS A C 1
ATOM 800 O O . HIS A 1 103 ? -7.430 -12.639 -7.083 1.00 93.94 103 HIS A O 1
ATOM 806 N N . VAL A 1 104 ? -8.451 -10.787 -6.311 1.00 95.00 104 VAL A N 1
ATOM 807 C CA . VAL A 1 104 ? -7.669 -10.666 -5.070 1.00 95.00 104 VAL A CA 1
ATOM 808 C C . VAL A 1 104 ? -8.516 -10.795 -3.810 1.00 95.00 104 VAL A C 1
ATOM 810 O O . VAL A 1 104 ? -7.959 -11.051 -2.745 1.00 95.00 104 VAL A O 1
ATOM 813 N N . GLY A 1 105 ? -9.845 -10.678 -3.910 1.00 94.94 105 GLY A N 1
ATOM 814 C CA . GLY A 1 105 ? -10.756 -10.766 -2.765 1.00 94.94 105 GLY A CA 1
ATOM 815 C C . GLY A 1 105 ? -10.530 -12.019 -1.918 1.00 94.94 105 GLY A C 1
ATOM 816 O O . GLY A 1 105 ? -10.361 -11.915 -0.705 1.00 94.94 105 GLY A O 1
ATOM 817 N N . GLY A 1 106 ? -10.422 -13.192 -2.553 1.00 94.12 106 GLY A N 1
ATOM 818 C CA . GLY A 1 106 ? -10.137 -14.449 -1.853 1.00 94.12 106 GLY A CA 1
ATOM 819 C C . GLY A 1 106 ? -8.765 -14.478 -1.164 1.00 94.12 106 GLY A C 1
ATOM 820 O O . GLY A 1 106 ? -8.659 -14.982 -0.049 1.00 94.12 106 GLY A O 1
ATOM 821 N N . LEU A 1 107 ? -7.733 -13.892 -1.783 1.00 93.44 107 LEU A N 1
ATOM 822 C CA . LEU A 1 107 ? -6.385 -13.809 -1.203 1.00 93.44 107 LEU A CA 1
ATOM 823 C C . LEU A 1 107 ? -6.377 -12.913 0.042 1.00 93.44 107 LEU A C 1
ATOM 825 O O . LEU A 1 107 ? -5.911 -13.330 1.101 1.00 93.44 107 LEU A O 1
ATOM 829 N N . ILE A 1 108 ? -6.971 -11.720 -0.057 1.00 95.50 108 ILE A N 1
ATOM 830 C CA . ILE A 1 108 ? -7.093 -10.778 1.066 1.00 95.50 108 ILE A CA 1
ATOM 831 C C . ILE A 1 108 ? -7.940 -11.393 2.189 1.00 95.50 108 ILE A C 1
ATOM 833 O O . ILE A 1 108 ? -7.601 -11.281 3.364 1.00 95.50 108 ILE A O 1
ATOM 837 N N . GLN A 1 109 ? -9.025 -12.096 1.848 1.00 93.56 109 GLN A N 1
ATOM 838 C CA . GLN A 1 109 ? -9.882 -12.756 2.833 1.00 93.56 109 GLN A CA 1
ATOM 839 C C . GLN A 1 109 ? -9.178 -13.912 3.559 1.00 93.56 109 GLN A C 1
ATOM 841 O O . GLN A 1 109 ? -9.550 -14.227 4.689 1.00 93.56 109 GLN A O 1
ATOM 846 N N . GLN A 1 110 ? -8.191 -14.565 2.949 1.00 93.81 110 GLN A N 1
ATOM 847 C CA . GLN A 1 110 ? -7.430 -15.641 3.588 1.00 93.81 110 GLN A CA 1
ATOM 848 C C . GLN A 1 110 ? -6.243 -15.118 4.405 1.00 93.81 110 GLN A C 1
ATOM 850 O O . GLN A 1 110 ? -5.856 -15.767 5.376 1.00 93.81 110 GLN A O 1
ATOM 855 N N . SER A 1 111 ? -5.711 -13.941 4.068 1.00 93.75 111 SER A N 1
ATOM 856 C CA . SER A 1 111 ? -4.617 -13.316 4.812 1.00 93.75 111 SER A CA 1
ATOM 857 C C . SER A 1 111 ? -5.072 -12.862 6.205 1.00 93.75 111 SER A C 1
ATOM 859 O O . SER A 1 111 ? -6.010 -12.077 6.364 1.00 93.75 111 SER A O 1
ATOM 861 N N . VAL A 1 112 ? -4.415 -13.389 7.241 1.00 94.19 112 VA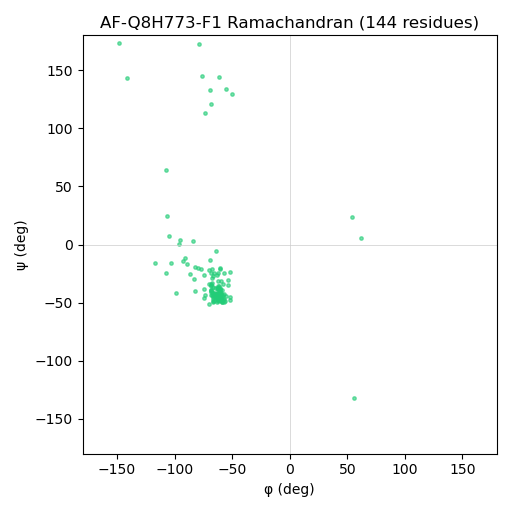L A N 1
ATOM 862 C CA . VAL A 1 112 ? -4.643 -12.987 8.639 1.00 94.19 112 VAL A CA 1
ATOM 863 C C . VAL A 1 112 ? -4.024 -11.614 8.893 1.00 94.19 112 VAL A C 1
ATOM 865 O O . VAL A 1 112 ? -4.707 -10.732 9.411 1.00 94.19 112 VAL A O 1
ATOM 868 N N . SER A 1 113 ? -2.789 -11.404 8.437 1.00 94.56 113 SER A N 1
ATOM 869 C CA . SER A 1 113 ? -2.052 -10.144 8.564 1.00 94.56 113 SER A CA 1
ATOM 870 C C . SER A 1 113 ? -2.792 -8.975 7.922 1.00 94.56 113 SER A C 1
ATOM 872 O O . SER A 1 113 ? -2.939 -7.939 8.558 1.00 94.56 113 SER A O 1
ATOM 874 N N . SER A 1 114 ? -3.366 -9.145 6.725 1.00 95.62 114 SER A N 1
ATOM 875 C CA . SER A 1 114 ? -4.158 -8.085 6.079 1.00 95.62 114 SER A CA 1
ATOM 876 C C . SER A 1 114 ? -5.388 -7.671 6.902 1.00 95.62 114 SER A C 1
ATOM 878 O O . SER A 1 114 ? -5.754 -6.496 6.925 1.00 95.62 114 SER A O 1
ATOM 880 N N . LYS A 1 115 ? -6.039 -8.615 7.601 1.00 96.19 115 LYS A N 1
ATOM 881 C CA . LYS A 1 115 ? -7.194 -8.312 8.468 1.00 96.19 115 LYS A CA 1
ATOM 882 C C . LYS A 1 115 ? -6.775 -7.609 9.748 1.00 96.19 115 LYS A C 1
ATOM 884 O O . LYS A 1 115 ? -7.450 -6.675 10.171 1.00 96.19 115 LYS A O 1
ATOM 889 N N . GLU 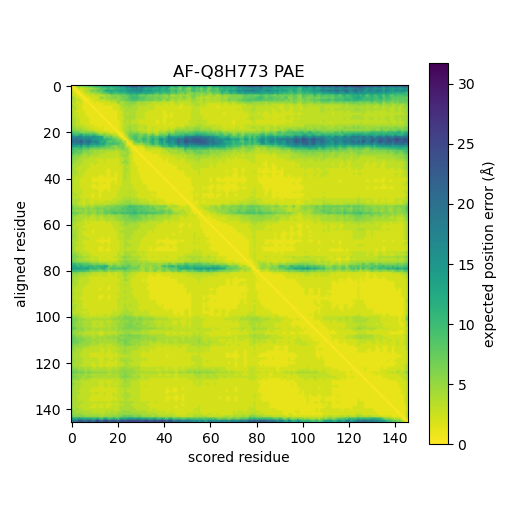A 1 116 ? -5.706 -8.081 10.376 1.00 97.19 116 GLU A N 1
ATOM 890 C CA . GLU A 1 116 ? -5.155 -7.459 11.579 1.00 97.19 116 GLU A CA 1
ATOM 891 C C . GLU A 1 116 ? -4.683 -6.039 11.273 1.00 97.19 116 GLU A C 1
ATOM 893 O O . GLU A 1 116 ? -5.090 -5.113 11.969 1.00 97.19 116 GLU A O 1
ATOM 898 N N . PHE A 1 117 ? -3.962 -5.858 10.165 1.00 97.62 117 PHE A N 1
ATOM 899 C CA . PHE A 1 117 ? -3.514 -4.553 9.697 1.00 97.62 117 PHE A CA 1
ATOM 900 C C . PHE A 1 117 ? -4.679 -3.587 9.478 1.00 97.62 117 PHE A C 1
ATOM 902 O O . PHE A 1 117 ? -4.684 -2.483 10.018 1.00 97.62 117 PHE A O 1
ATOM 909 N N . LEU A 1 118 ? -5.722 -4.022 8.762 1.00 98.25 118 LEU A N 1
ATOM 910 C CA . LEU A 1 118 ? -6.921 -3.212 8.562 1.00 98.25 118 LEU A CA 1
ATOM 911 C C . LEU A 1 118 ? -7.588 -2.822 9.891 1.00 98.25 118 LEU A C 1
ATOM 913 O O . LEU A 1 118 ? -7.991 -1.673 10.059 1.00 98.25 118 LEU A O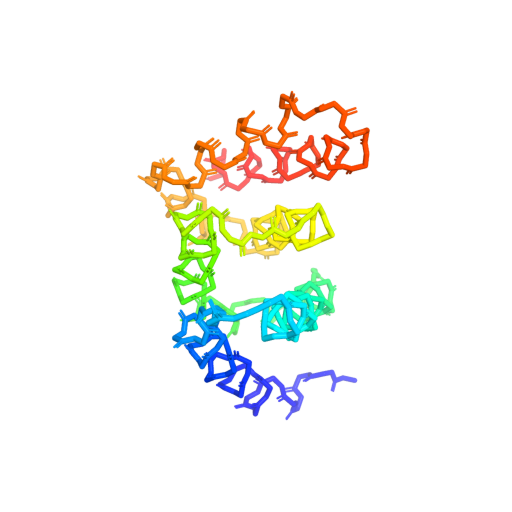 1
ATOM 917 N N . ASN A 1 119 ? -7.724 -3.760 10.829 1.00 98.19 119 ASN A N 1
ATOM 918 C CA . ASN A 1 119 ? -8.352 -3.494 12.125 1.00 98.19 119 ASN A CA 1
ATOM 919 C C . ASN A 1 119 ? -7.529 -2.527 12.985 1.00 98.19 119 ASN A C 1
ATOM 921 O O . ASN A 1 119 ? -8.113 -1.693 13.681 1.00 98.19 119 ASN A O 1
ATOM 925 N N . GLU A 1 120 ? -6.202 -2.623 12.922 1.00 97.56 120 GLU A N 1
ATOM 926 C CA . GLU A 1 120 ? -5.293 -1.703 13.600 1.00 97.56 120 GLU A CA 1
ATOM 927 C C . GLU A 1 120 ? -5.457 -0.286 13.047 1.00 97.56 120 GLU A C 1
ATOM 929 O O . GLU A 1 120 ? -5.736 0.634 13.812 1.00 97.56 120 GLU A O 1
ATOM 934 N N . CYS A 1 121 ? -5.435 -0.119 11.720 1.00 98.19 121 CYS A N 1
ATOM 935 C CA . CYS A 1 121 ? -5.647 1.189 11.098 1.00 98.19 121 CYS A CA 1
ATOM 936 C C . CYS A 1 121 ? -7.047 1.765 11.387 1.00 98.19 121 CYS A C 1
ATOM 938 O O . CYS A 1 121 ? -7.181 2.960 11.636 1.00 98.19 121 CYS A O 1
ATOM 940 N N . LEU A 1 122 ? -8.099 0.933 11.418 1.00 98.56 122 LEU A N 1
ATOM 941 C CA . LEU A 1 122 ? -9.461 1.359 11.789 1.00 98.56 122 LEU A CA 1
ATOM 942 C C . LEU A 1 122 ? -9.581 1.812 13.254 1.00 98.56 122 LEU A C 1
ATOM 944 O O . LEU A 1 122 ? -10.499 2.565 13.595 1.00 98.56 122 LEU A O 1
ATOM 948 N N . SER A 1 123 ? -8.684 1.329 14.113 1.00 98.12 123 SER A N 1
ATOM 949 C CA . SER A 1 123 ? -8.628 1.667 15.538 1.00 98.12 123 SER A CA 1
ATOM 950 C C . SER A 1 123 ? -7.636 2.795 15.841 1.00 98.12 123 SER A C 1
ATOM 952 O O . SER A 1 123 ? -7.511 3.169 17.004 1.00 98.12 123 SER A O 1
ATOM 954 N N . SER A 1 124 ? -6.953 3.334 14.823 1.00 97.38 124 SER A N 1
ATOM 955 C CA . SER A 1 124 ? -5.982 4.417 14.982 1.00 97.38 124 SER A CA 1
ATOM 956 C C . SER A 1 124 ? -6.629 5.688 15.542 1.00 97.38 124 SER A C 1
ATOM 958 O O . SER A 1 124 ? -7.775 6.021 15.215 1.00 97.38 124 SER A O 1
ATOM 960 N N . GLU A 1 125 ? -5.877 6.407 16.378 1.00 97.06 125 GLU A N 1
ATOM 961 C CA . GLU A 1 125 ? -6.233 7.752 16.842 1.00 97.06 125 GLU A CA 1
ATOM 962 C C . GLU A 1 125 ? -5.969 8.815 15.761 1.00 97.06 125 GLU A C 1
ATOM 964 O O . GLU A 1 125 ? -6.598 9.874 15.775 1.00 97.06 125 GLU A O 1
ATOM 969 N N . ASP A 1 126 ? -5.105 8.518 14.782 1.00 97.75 126 ASP A N 1
ATOM 970 C CA . ASP A 1 126 ? -4.913 9.364 13.606 1.00 97.75 126 ASP A CA 1
ATOM 971 C C . ASP A 1 126 ? -6.116 9.226 12.661 1.00 97.75 126 ASP A C 1
ATOM 973 O O . ASP A 1 126 ? -6.363 8.187 12.034 1.00 97.75 126 ASP A O 1
ATOM 977 N N . HIS A 1 127 ? -6.855 10.326 12.530 1.00 97.88 127 HIS A N 1
ATOM 978 C CA . HIS A 1 127 ? -8.022 10.426 11.664 1.00 97.88 127 HIS A CA 1
ATOM 979 C C . HIS A 1 127 ? -7.722 10.116 10.192 1.00 97.88 127 HIS A C 1
ATOM 981 O O . HIS A 1 127 ? -8.574 9.544 9.516 1.00 97.88 127 HIS A O 1
ATOM 987 N N . THR A 1 128 ? -6.535 10.457 9.693 1.00 98.12 128 THR A N 1
ATOM 988 C CA . THR A 1 128 ? -6.146 10.249 8.294 1.00 98.12 128 THR A CA 1
ATOM 989 C C . THR A 1 128 ? -5.846 8.780 7.991 1.00 98.12 128 THR A C 1
ATOM 991 O O . THR A 1 128 ? -6.255 8.276 6.943 1.00 98.12 128 THR A O 1
ATOM 994 N N . ILE A 1 129 ? -5.207 8.063 8.924 1.00 98.62 129 ILE A N 1
ATOM 995 C CA . ILE A 1 129 ? -5.013 6.605 8.839 1.00 98.62 129 ILE A CA 1
ATOM 996 C C . ILE A 1 129 ? -6.368 5.906 8.882 1.00 98.62 129 ILE A C 1
ATOM 998 O O . ILE A 1 129 ? -6.653 5.032 8.058 1.00 98.62 129 ILE A O 1
ATOM 1002 N N . LYS A 1 130 ? -7.224 6.319 9.820 1.00 98.69 130 LYS A N 1
ATOM 1003 C CA . LYS A 1 130 ? -8.551 5.736 9.987 1.00 98.69 130 LYS A CA 1
ATOM 1004 C C . LYS A 1 130 ? -9.431 5.935 8.754 1.00 98.69 130 LYS A C 1
ATOM 1006 O O . LYS A 1 130 ? -10.063 4.981 8.310 1.00 98.69 130 LYS A O 1
ATOM 1011 N N . GLU A 1 131 ? -9.434 7.128 8.164 1.00 98.69 131 GLU A N 1
ATOM 1012 C CA . GLU A 1 131 ? -10.174 7.422 6.930 1.00 98.69 131 GLU A CA 1
ATOM 1013 C C . GLU A 1 131 ? -9.694 6.547 5.759 1.00 98.69 131 GLU A C 1
ATOM 1015 O O . GLU A 1 131 ? -10.508 5.934 5.059 1.00 98.69 131 GLU A O 1
ATOM 1020 N N . ALA A 1 132 ? -8.374 6.404 5.584 1.00 98.69 132 ALA A N 1
ATOM 1021 C CA . ALA A 1 132 ? -7.801 5.518 4.569 1.00 98.69 132 ALA A CA 1
ATOM 1022 C C . ALA A 1 132 ? -8.210 4.048 4.795 1.00 98.69 132 ALA A C 1
ATOM 1024 O O . ALA A 1 132 ? -8.552 3.334 3.847 1.00 98.69 132 ALA A O 1
ATOM 1025 N N . ALA A 1 133 ? -8.242 3.604 6.052 1.00 98.81 133 ALA A N 1
ATOM 1026 C CA . ALA A 1 133 ? -8.660 2.258 6.427 1.00 98.81 133 ALA A CA 1
ATOM 1027 C C . ALA A 1 133 ? -10.159 2.009 6.204 1.00 98.81 133 ALA A C 1
ATOM 1029 O O . ALA A 1 133 ? -10.545 0.939 5.732 1.00 98.81 133 ALA A O 1
ATOM 1030 N N . GLU A 1 134 ? -11.020 2.983 6.499 1.00 98.81 134 GLU A N 1
ATOM 1031 C CA . GLU A 1 134 ? -12.459 2.900 6.224 1.00 98.81 134 GLU A CA 1
ATOM 1032 C C . GLU A 1 134 ? -12.720 2.751 4.723 1.00 98.81 134 GLU A C 1
ATOM 1034 O O . GLU A 1 134 ? -13.494 1.882 4.300 1.00 98.81 134 GLU A O 1
ATOM 1039 N N . TRP A 1 135 ? -12.007 3.517 3.898 1.00 98.56 135 TRP A N 1
ATOM 1040 C CA . TRP A 1 135 ? -12.064 3.364 2.450 1.00 98.56 135 TRP A CA 1
ATOM 1041 C C . TRP A 1 135 ? -11.566 1.982 1.990 1.00 98.56 135 TRP A C 1
ATOM 1043 O O . TRP A 1 135 ? -12.261 1.304 1.220 1.00 98.56 135 TRP A O 1
ATOM 1053 N N . ALA A 1 136 ? -10.425 1.515 2.508 1.00 98.69 136 ALA A N 1
ATOM 1054 C CA . ALA A 1 136 ? -9.877 0.203 2.169 1.00 98.69 136 ALA A CA 1
ATOM 1055 C C . ALA A 1 136 ? -10.846 -0.924 2.554 1.00 98.69 136 ALA A C 1
ATOM 1057 O O . ALA A 1 136 ? -11.117 -1.817 1.749 1.00 98.69 136 ALA A O 1
ATOM 1058 N N . LYS A 1 137 ? -11.472 -0.843 3.735 1.00 98.62 137 LYS A N 1
ATOM 1059 C CA . LYS A 1 137 ? -12.520 -1.775 4.179 1.00 98.62 137 LYS A CA 1
ATOM 1060 C C . LYS A 1 137 ? -13.672 -1.845 3.181 1.00 98.62 137 LYS A C 1
ATOM 1062 O O . LYS A 1 137 ? -14.143 -2.943 2.866 1.00 98.62 137 LYS A O 1
ATOM 1067 N N . HIS A 1 138 ? -14.137 -0.704 2.672 1.00 98.38 138 HIS A N 1
ATOM 1068 C CA . HIS A 1 138 ? -15.197 -0.676 1.667 1.00 98.38 138 HIS A CA 1
ATOM 1069 C C . HIS A 1 138 ? -14.768 -1.339 0.353 1.00 98.38 138 HIS A C 1
ATOM 1071 O O . HIS A 1 138 ? -15.547 -2.115 -0.208 1.00 98.38 138 HIS A O 1
ATOM 1077 N N . ALA A 1 139 ? -13.551 -1.072 -0.127 1.00 98.00 139 ALA A N 1
ATOM 1078 C CA . ALA A 1 139 ? -13.004 -1.700 -1.330 1.00 98.00 139 ALA A CA 1
ATOM 1079 C C . ALA A 1 139 ? -12.864 -3.224 -1.177 1.00 98.00 139 ALA A C 1
ATOM 1081 O O . ALA A 1 139 ? -13.372 -3.981 -2.005 1.00 98.00 139 ALA A O 1
ATOM 1082 N N . ILE A 1 140 ? -12.275 -3.679 -0.070 1.00 98.00 140 ILE A N 1
ATOM 1083 C CA . ILE A 1 140 ? -12.093 -5.101 0.255 1.00 98.00 140 ILE A CA 1
ATOM 1084 C C . ILE A 1 140 ? -13.443 -5.816 0.360 1.00 98.00 140 ILE A C 1
ATOM 1086 O O . ILE A 1 140 ? -13.622 -6.894 -0.203 1.00 98.00 140 ILE A O 1
ATOM 1090 N N . THR A 1 141 ? -14.430 -5.203 1.019 1.00 97.62 141 THR A N 1
ATOM 1091 C CA . THR A 1 141 ? -15.776 -5.788 1.141 1.00 97.62 141 THR A CA 1
ATOM 1092 C C . THR A 1 141 ? -16.412 -6.008 -0.233 1.00 97.62 141 THR A C 1
ATOM 1094 O O . THR A 1 141 ? -17.001 -7.065 -0.471 1.00 97.62 141 THR A O 1
ATOM 1097 N N . ARG A 1 142 ? -16.263 -5.052 -1.163 1.00 96.38 142 ARG A N 1
ATOM 1098 C CA . ARG A 1 142 ? -16.725 -5.221 -2.550 1.00 96.38 142 ARG A CA 1
ATOM 1099 C C . ARG A 1 142 ? -15.971 -6.338 -3.264 1.00 96.38 142 ARG A C 1
ATOM 1101 O O . ARG A 1 142 ? -16.611 -7.152 -3.912 1.00 96.38 142 ARG A O 1
ATOM 1108 N N . ALA A 1 143 ? -14.650 -6.401 -3.116 1.00 95.75 143 ALA A N 1
ATOM 1109 C CA . ALA A 1 143 ? -13.818 -7.420 -3.752 1.00 95.75 143 ALA A CA 1
ATOM 1110 C C . ALA A 1 143 ? -14.153 -8.853 -3.296 1.00 95.75 143 ALA A C 1
ATOM 1112 O O . ALA A 1 143 ? -14.007 -9.783 -4.081 1.00 95.75 143 ALA A O 1
ATOM 1113 N N . ILE A 1 144 ? -14.605 -9.035 -2.050 1.00 94.25 144 ILE A N 1
ATOM 1114 C CA . ILE A 1 144 ? -14.981 -10.344 -1.484 1.00 94.25 144 ILE A CA 1
ATOM 1115 C C . ILE A 1 144 ? -16.415 -10.756 -1.851 1.00 94.25 144 ILE A C 1
ATOM 1117 O O . ILE A 1 144 ? -16.718 -11.943 -1.913 1.00 94.25 144 ILE A O 1
ATOM 1121 N N . SER A 1 145 ? -17.316 -9.794 -2.056 1.00 87.44 145 SER A N 1
ATOM 1122 C CA . SER A 1 145 ? -18.755 -10.063 -2.229 1.00 87.44 145 SER A CA 1
ATOM 1123 C C . SER A 1 145 ? -19.162 -10.449 -3.661 1.00 87.44 145 SER A C 1
ATOM 1125 O O . SER A 1 145 ? -20.357 -10.591 -3.922 1.00 87.44 145 SER A O 1
ATOM 1127 N N . VAL A 1 146 ? -18.199 -10.567 -4.582 1.00 61.53 146 VAL A N 1
ATOM 1128 C CA . VAL A 1 146 ? -18.386 -10.867 -6.016 1.00 61.53 146 VAL A CA 1
ATOM 1129 C C . VAL A 1 146 ? -17.911 -12.279 -6.313 1.00 61.53 146 VAL A C 1
ATOM 1131 O O . VAL A 1 146 ? -18.678 -13.014 -6.970 1.00 61.53 146 VAL A O 1
#